Protein AF-A0A2A2KIP6-F1 (afdb_monomer_lite)

Structure (mmCIF, N/CA/C/O backbone):
data_AF-A0A2A2KIP6-F1
#
_entry.id   AF-A0A2A2KIP6-F1
#
loop_
_atom_site.group_PDB
_atom_site.id
_atom_site.type_symbol
_atom_site.label_atom_id
_atom_site.label_alt_id
_atom_site.label_comp_id
_atom_site.label_asym_id
_atom_site.label_entity_id
_atom_site.label_seq_id
_atom_site.pdbx_PDB_ins_code
_atom_site.Cartn_x
_atom_site.Cartn_y
_atom_site.Cartn_z
_atom_site.occupancy
_atom_site.B_iso_or_equiv
_atom_site.auth_seq_id
_atom_site.auth_comp_id
_atom_site.auth_asym_id
_atom_site.auth_atom_id
_atom_site.pdbx_PDB_model_num
ATOM 1 N N . MET A 1 1 ? -2.396 18.920 -6.946 1.00 77.12 1 MET A N 1
ATOM 2 C CA . MET A 1 1 ? -1.915 18.150 -8.116 1.00 77.12 1 MET A CA 1
ATOM 3 C C . MET A 1 1 ? -3.062 17.462 -8.829 1.00 77.12 1 MET A C 1
ATOM 5 O O . MET A 1 1 ? -3.143 17.618 -10.035 1.00 77.12 1 MET A O 1
ATOM 9 N N . GLU A 1 2 ? -3.975 16.787 -8.126 1.00 83.50 2 GLU A N 1
ATOM 10 C CA . GLU A 1 2 ? -5.060 16.031 -8.776 1.00 83.50 2 GLU A CA 1
ATOM 11 C C . GLU A 1 2 ? -5.966 16.871 -9.691 1.00 83.50 2 GLU A C 1
ATOM 13 O O . GLU A 1 2 ? -6.339 16.401 -10.758 1.00 83.50 2 GLU A O 1
ATOM 18 N N . THR A 1 3 ? -6.224 18.142 -9.362 1.00 87.62 3 THR A N 1
ATOM 19 C CA . THR A 1 3 ? -6.949 19.071 -10.251 1.00 87.62 3 THR A CA 1
ATOM 20 C C . THR A 1 3 ? -6.254 19.264 -11.601 1.00 87.62 3 THR A C 1
ATOM 22 O O . THR A 1 3 ? -6.912 19.291 -12.633 1.00 87.62 3 THR A O 1
ATOM 25 N N . ILE A 1 4 ? -4.922 19.328 -11.613 1.00 88.88 4 ILE A N 1
ATOM 26 C CA . ILE A 1 4 ? -4.117 19.430 -12.837 1.00 88.88 4 ILE A CA 1
ATOM 27 C C . ILE A 1 4 ? -4.058 18.067 -13.543 1.00 88.88 4 ILE A C 1
ATOM 29 O O . ILE A 1 4 ? -4.183 18.005 -14.761 1.00 88.88 4 ILE A O 1
ATOM 33 N N . CYS A 1 5 ? -3.924 16.968 -12.791 1.00 87.38 5 CYS A N 1
ATOM 34 C CA . CYS A 1 5 ? -3.920 15.610 -13.343 1.00 87.38 5 CYS A CA 1
ATOM 35 C C . CYS A 1 5 ? -5.266 15.212 -13.965 1.00 87.38 5 CYS A C 1
ATOM 37 O O . CYS A 1 5 ? -5.264 14.405 -14.883 1.00 87.38 5 CYS A O 1
ATOM 39 N N . SER A 1 6 ? -6.386 15.791 -13.518 1.00 90.62 6 SER A N 1
ATOM 40 C CA . SER A 1 6 ? -7.724 15.517 -14.065 1.00 90.62 6 SER A CA 1
ATOM 41 C C . SER A 1 6 ? -7.908 15.961 -15.521 1.00 90.62 6 SER A C 1
ATOM 43 O O . SER A 1 6 ? -8.804 15.472 -16.201 1.00 90.62 6 SER A O 1
ATOM 45 N N . LEU A 1 7 ? -7.037 16.850 -16.017 1.00 92.19 7 LEU A N 1
ATOM 46 C CA . LEU A 1 7 ? -6.983 17.233 -17.432 1.00 92.19 7 LEU A CA 1
ATOM 47 C C . LEU A 1 7 ? -6.370 16.134 -18.319 1.00 92.19 7 LEU A C 1
ATOM 49 O O . LEU A 1 7 ? -6.472 16.200 -19.541 1.00 92.19 7 LEU A O 1
ATOM 53 N N . PHE A 1 8 ? -5.733 15.133 -17.712 1.00 90.62 8 PHE A N 1
ATOM 54 C CA . PHE A 1 8 ? -5.110 13.993 -18.374 1.00 90.62 8 PHE A CA 1
ATOM 55 C C . PHE A 1 8 ? -5.863 12.702 -18.006 1.00 90.62 8 PHE A C 1
ATOM 57 O O . PHE A 1 8 ? -6.523 12.654 -16.967 1.00 90.62 8 PHE A O 1
ATOM 64 N N . PRO A 1 9 ? -5.771 11.627 -18.814 1.00 87.31 9 PRO A N 1
ATOM 65 C CA . PRO A 1 9 ? -6.363 10.326 -18.493 1.00 87.31 9 PRO A CA 1
ATOM 66 C C . PRO A 1 9 ? -5.568 9.625 -17.375 1.00 87.31 9 PRO A C 1
ATOM 68 O O . PRO A 1 9 ? -4.899 8.615 -17.588 1.00 87.31 9 PRO A O 1
ATOM 71 N N . CYS A 1 10 ? -5.595 10.197 -16.173 1.00 86.94 10 CYS A N 1
ATOM 72 C CA . CYS A 1 10 ? -4.885 9.718 -14.997 1.00 86.94 10 CYS A CA 1
ATOM 73 C C . CYS A 1 10 ? -5.873 9.259 -13.925 1.00 86.94 10 CYS A C 1
ATOM 75 O O . CYS A 1 10 ? -6.869 9.922 -13.644 1.00 86.94 10 CYS A O 1
ATOM 77 N N . TRP A 1 11 ? -5.556 8.136 -13.285 1.00 87.06 11 TRP A N 1
ATOM 78 C CA . TRP A 1 11 ? -6.285 7.674 -12.109 1.00 87.06 11 TRP A CA 1
ATOM 79 C C . TRP A 1 11 ? -5.889 8.499 -10.876 1.00 87.06 11 TRP A C 1
ATOM 81 O O . TRP A 1 11 ? -4.726 8.908 -10.774 1.00 87.06 11 TRP A O 1
ATOM 91 N N . PRO A 1 12 ? -6.821 8.737 -9.933 1.00 86.62 12 PRO A N 1
ATOM 92 C CA . PRO A 1 12 ? -6.495 9.393 -8.672 1.00 86.62 12 PRO A CA 1
ATOM 93 C C . PRO A 1 12 ? -5.445 8.568 -7.928 1.00 86.62 12 PRO A C 1
ATOM 95 O O . PRO A 1 12 ? -5.518 7.337 -7.874 1.00 86.62 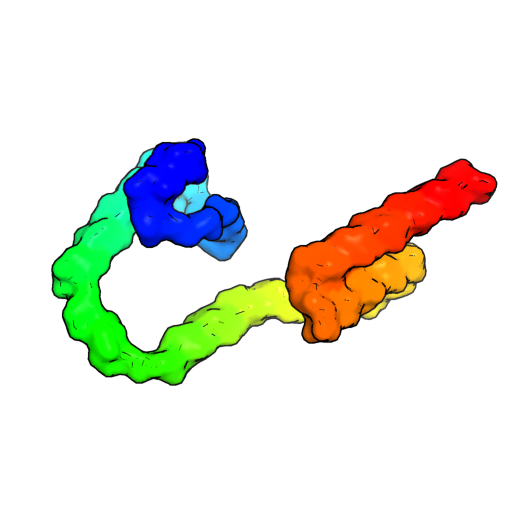12 PRO A O 1
ATOM 98 N N . SER A 1 13 ? -4.444 9.242 -7.371 1.00 84.50 13 SER A N 1
ATOM 99 C CA . SER A 1 13 ? -3.296 8.581 -6.755 1.00 84.50 13 SER A CA 1
ATOM 100 C C . SER A 1 13 ? -3.018 9.184 -5.394 1.00 84.50 13 SER A C 1
ATOM 102 O O . SER A 1 13 ? -2.861 10.391 -5.245 1.00 84.50 13 SER A O 1
ATOM 104 N N . SER A 1 14 ? -2.848 8.311 -4.405 1.00 86.56 14 SER A N 1
ATOM 105 C CA . SER A 1 14 ? -2.416 8.696 -3.064 1.00 86.56 14 SER A CA 1
ATOM 106 C C . SER A 1 14 ? -0.916 8.448 -2.858 1.00 86.56 14 SER A C 1
ATOM 108 O O . SER A 1 14 ? -0.191 8.007 -3.758 1.00 86.56 14 SER A O 1
ATOM 110 N N . THR A 1 15 ? -0.437 8.740 -1.653 1.00 82.88 15 THR A N 1
ATOM 111 C CA . THR A 1 15 ? 0.948 8.522 -1.234 1.00 82.88 15 THR A CA 1
ATOM 112 C C . THR A 1 15 ? 1.277 7.028 -1.217 1.00 82.88 15 THR A C 1
ATOM 114 O O . THR A 1 15 ? 0.645 6.236 -0.521 1.00 82.88 15 THR A O 1
ATOM 117 N N . ALA A 1 16 ? 2.315 6.631 -1.953 1.00 85.19 16 ALA A N 1
ATOM 118 C CA . ALA A 1 16 ? 2.772 5.246 -1.996 1.00 85.19 16 ALA A CA 1
ATOM 119 C C . ALA A 1 16 ? 3.730 4.938 -0.831 1.00 85.19 16 ALA A C 1
ATOM 121 O O . ALA A 1 16 ? 4.939 5.143 -0.955 1.00 85.19 16 ALA A O 1
ATOM 122 N N . LEU A 1 17 ? 3.195 4.390 0.267 1.00 84.12 17 LEU A N 1
ATOM 123 C CA . LEU A 1 17 ? 3.946 4.060 1.492 1.00 84.12 17 LEU A CA 1
ATOM 124 C C . LEU A 1 17 ? 5.196 3.199 1.244 1.00 84.12 17 LEU A C 1
ATOM 126 O O . LEU A 1 17 ? 6.247 3.425 1.839 1.00 84.12 17 LEU A O 1
ATOM 130 N N . ALA A 1 18 ? 5.104 2.221 0.341 1.00 83.44 18 ALA A N 1
ATOM 131 C CA . ALA A 1 18 ? 6.236 1.359 0.013 1.00 83.44 18 ALA A CA 1
ATOM 132 C C . ALA A 1 18 ? 7.410 2.149 -0.597 1.00 83.44 18 ALA A C 1
ATOM 134 O O . ALA A 1 18 ? 8.561 1.903 -0.252 1.00 83.44 18 ALA A O 1
ATOM 135 N N . ARG A 1 19 ? 7.130 3.135 -1.464 1.00 85.00 19 ARG A N 1
ATOM 136 C CA . ARG A 1 19 ? 8.171 3.969 -2.088 1.00 85.00 19 ARG A CA 1
ATOM 137 C C . ARG A 1 19 ? 8.781 4.946 -1.092 1.00 85.00 19 ARG A C 1
ATOM 139 O O . ARG A 1 19 ? 9.995 5.120 -1.089 1.00 85.00 19 ARG A O 1
ATOM 146 N N . THR A 1 20 ? 7.962 5.547 -0.229 1.00 87.75 20 THR A N 1
ATOM 147 C CA . THR A 1 20 ? 8.462 6.468 0.801 1.00 87.75 20 THR A CA 1
ATOM 148 C C . THR A 1 20 ? 9.368 5.755 1.797 1.00 87.75 20 THR A C 1
ATOM 150 O O . THR A 1 20 ? 10.410 6.299 2.138 1.00 87.75 20 THR A O 1
ATOM 153 N N . LEU A 1 21 ? 9.037 4.517 2.184 1.00 86.06 21 LEU A N 1
ATOM 154 C CA . LEU A 1 21 ? 9.887 3.711 3.062 1.00 86.06 21 LEU A CA 1
ATOM 155 C C . LEU A 1 21 ? 11.256 3.425 2.426 1.00 86.06 21 LEU A C 1
ATOM 157 O O . LEU A 1 21 ? 12.281 3.518 3.092 1.00 86.06 21 LEU A O 1
ATOM 161 N N . VAL A 1 22 ? 11.290 3.116 1.126 1.00 87.88 22 VAL A N 1
ATOM 162 C CA . VAL A 1 22 ? 12.553 2.907 0.400 1.00 87.88 22 VAL A CA 1
ATOM 163 C C . VAL A 1 22 ? 13.369 4.200 0.324 1.00 87.88 22 VAL A C 1
ATOM 165 O O . VAL A 1 22 ? 14.578 4.165 0.532 1.00 87.88 22 VAL A O 1
ATOM 168 N N . TYR A 1 23 ? 12.733 5.348 0.075 1.00 88.00 23 TYR A N 1
ATOM 169 C CA . TYR A 1 23 ? 13.424 6.643 0.080 1.00 88.00 23 TYR A CA 1
ATOM 170 C C . TYR A 1 23 ? 13.989 7.006 1.452 1.00 88.00 23 TYR A C 1
ATOM 172 O O . TYR A 1 23 ? 15.099 7.538 1.527 1.00 88.00 23 TYR A O 1
ATOM 180 N N . GLU A 1 24 ? 13.256 6.689 2.517 1.00 88.62 24 GLU A N 1
ATOM 181 C CA . GLU A 1 24 ? 13.702 6.868 3.896 1.00 88.62 24 GLU A CA 1
ATOM 182 C C . GLU A 1 24 ? 14.908 5.974 4.206 1.00 88.62 24 GLU A C 1
ATOM 184 O O . GLU A 1 24 ? 15.935 6.472 4.665 1.00 88.62 24 GLU A O 1
ATOM 189 N N . MET A 1 25 ? 14.844 4.681 3.863 1.00 88.69 25 MET A N 1
ATOM 190 C CA . MET A 1 25 ? 15.971 3.752 4.020 1.00 88.69 25 MET A CA 1
ATOM 191 C C . MET A 1 25 ? 17.196 4.161 3.189 1.00 88.69 25 MET A C 1
ATOM 193 O O . MET A 1 25 ? 18.326 3.948 3.617 1.00 88.69 25 MET A O 1
ATOM 197 N N . ALA A 1 26 ? 16.986 4.782 2.025 1.00 88.44 26 ALA A N 1
ATOM 198 C CA . ALA A 1 26 ? 18.050 5.330 1.185 1.00 88.44 26 ALA A CA 1
ATOM 199 C C . ALA A 1 26 ? 18.633 6.660 1.713 1.00 88.44 26 ALA A C 1
ATOM 201 O O . ALA A 1 26 ? 19.541 7.215 1.097 1.00 88.44 26 ALA A O 1
ATOM 202 N N . GLY A 1 27 ? 18.128 7.197 2.832 1.00 87.38 27 GLY A N 1
ATOM 203 C CA . GLY A 1 27 ? 18.624 8.436 3.438 1.00 87.38 27 GLY A CA 1
ATOM 204 C C . GLY A 1 27 ? 18.233 9.705 2.676 1.00 87.38 27 GLY A C 1
ATOM 205 O O . GLY A 1 27 ? 18.905 10.731 2.792 1.00 87.38 27 GLY A O 1
ATOM 206 N N . THR A 1 28 ? 17.160 9.652 1.884 1.00 86.69 28 THR A N 1
ATOM 207 C CA . THR A 1 28 ? 16.692 10.781 1.072 1.00 86.69 28 THR A CA 1
ATOM 208 C C . THR A 1 28 ? 16.143 11.895 1.963 1.00 86.69 28 THR A C 1
ATOM 210 O O . THR A 1 28 ? 15.222 11.671 2.743 1.00 86.69 28 THR A O 1
ATOM 213 N N . LYS A 1 29 ? 16.667 13.119 1.822 1.00 84.06 29 LYS A N 1
ATOM 214 C CA . LYS A 1 29 ? 16.250 14.284 2.634 1.00 84.06 29 LYS A CA 1
ATOM 215 C C . LYS A 1 29 ? 15.491 15.357 1.851 1.00 84.06 29 LYS A C 1
ATOM 217 O O . LYS A 1 29 ? 14.961 16.287 2.449 1.00 84.06 29 LYS A O 1
ATOM 222 N N . THR A 1 30 ? 15.455 15.261 0.522 1.00 89.25 30 THR A N 1
ATOM 223 C CA . THR A 1 30 ? 14.891 16.289 -0.364 1.00 89.25 30 THR A CA 1
ATOM 224 C C . THR A 1 30 ? 13.891 15.689 -1.353 1.00 89.25 30 THR A C 1
ATOM 226 O O . THR A 1 30 ? 14.021 14.543 -1.778 1.00 89.25 30 THR A O 1
ATOM 229 N N . GLN A 1 31 ? 12.899 16.482 -1.775 1.00 85.94 31 GLN A N 1
ATOM 230 C CA . GLN A 1 31 ? 11.897 16.057 -2.769 1.00 85.94 31 GLN A CA 1
ATOM 231 C C . GLN A 1 31 ? 12.459 15.929 -4.197 1.00 85.94 31 GLN A C 1
ATOM 233 O O . GLN A 1 31 ? 11.777 15.414 -5.084 1.00 85.94 31 GLN A O 1
ATOM 238 N N . LEU A 1 32 ? 13.712 16.343 -4.419 1.00 87.81 32 LEU A N 1
ATOM 239 C CA . LEU A 1 32 ? 14.420 16.180 -5.692 1.00 87.81 32 LEU A CA 1
ATOM 240 C C . LEU A 1 32 ? 14.469 14.712 -6.137 1.00 87.81 32 LEU A C 1
ATOM 242 O O . LEU A 1 32 ? 14.325 14.438 -7.325 1.00 87.81 32 LEU A O 1
ATOM 246 N N . ALA A 1 33 ? 14.581 13.764 -5.202 1.00 85.88 33 ALA A N 1
ATOM 247 C CA . ALA A 1 33 ? 14.570 12.335 -5.524 1.00 85.88 33 ALA A CA 1
ATOM 248 C C . ALA A 1 33 ? 13.284 11.894 -6.244 1.00 85.88 33 ALA A C 1
ATOM 250 O O . ALA A 1 33 ? 13.337 11.084 -7.169 1.00 85.88 33 ALA A O 1
ATOM 251 N N . THR A 1 34 ? 12.135 12.469 -5.879 1.00 88.44 34 THR A N 1
ATOM 252 C CA . THR A 1 34 ? 10.853 12.174 -6.530 1.00 88.44 34 THR A CA 1
ATOM 253 C C . THR A 1 34 ? 10.824 12.700 -7.964 1.00 88.44 34 THR A C 1
ATOM 255 O O . THR A 1 34 ? 10.295 12.027 -8.848 1.00 88.44 34 THR A O 1
ATOM 258 N N . ILE A 1 35 ? 11.430 13.866 -8.224 1.00 91.06 35 ILE A N 1
ATOM 259 C CA . ILE A 1 35 ? 11.559 14.430 -9.577 1.00 91.06 35 ILE A CA 1
ATOM 260 C C . ILE A 1 35 ? 12.415 13.505 -10.448 1.00 91.06 35 ILE A C 1
ATOM 262 O O . ILE A 1 35 ? 11.961 13.075 -11.508 1.00 91.06 35 ILE A O 1
ATOM 266 N N . PHE A 1 36 ? 13.603 13.119 -9.970 1.00 91.12 36 PHE A N 1
ATOM 267 C CA . PHE A 1 36 ? 14.476 12.176 -10.679 1.00 91.12 36 PHE A CA 1
ATOM 268 C C . PHE A 1 36 ? 13.782 10.838 -10.946 1.00 91.12 36 PHE A C 1
ATOM 270 O O . PHE A 1 36 ? 13.822 10.335 -12.067 1.00 91.12 36 PHE A O 1
ATOM 277 N N . SER A 1 37 ? 13.084 10.286 -9.951 1.00 90.75 37 SER A N 1
ATOM 278 C CA . SER A 1 37 ? 12.344 9.034 -10.113 1.00 90.75 37 SER A CA 1
ATOM 279 C C . SER A 1 37 ? 11.210 9.142 -11.133 1.00 90.75 37 SER A C 1
ATOM 281 O O . SER A 1 37 ? 10.923 8.160 -11.813 1.00 90.75 37 SER A O 1
ATOM 283 N N . SER A 1 38 ? 10.562 10.304 -11.240 1.00 91.38 38 SER A N 1
ATOM 284 C CA . SER A 1 38 ? 9.454 10.523 -12.178 1.00 91.38 38 SER A CA 1
ATOM 285 C C . SER A 1 38 ? 9.960 10.656 -13.615 1.00 91.38 38 SER A C 1
ATOM 287 O O . SER A 1 38 ? 9.381 10.067 -14.523 1.00 91.38 38 SER A O 1
ATOM 289 N N . ILE A 1 39 ? 11.082 11.358 -13.815 1.00 94.25 39 ILE A N 1
ATOM 290 C CA . ILE A 1 39 ? 11.761 11.460 -15.117 1.00 94.25 39 ILE A CA 1
ATOM 291 C C . ILE A 1 39 ? 12.271 10.086 -15.567 1.00 94.25 39 ILE A C 1
ATOM 293 O O . ILE A 1 39 ? 12.093 9.708 -16.724 1.00 94.25 39 ILE A O 1
ATOM 297 N N . LEU A 1 40 ? 12.863 9.314 -14.651 1.00 93.06 40 LEU A N 1
ATOM 298 C CA . LEU A 1 40 ? 13.324 7.957 -14.937 1.00 93.06 40 LEU A CA 1
ATOM 299 C C . LEU A 1 40 ? 12.151 7.064 -15.356 1.00 93.06 40 LEU A C 1
ATOM 301 O O . LEU A 1 40 ? 12.242 6.404 -16.386 1.00 93.06 40 LEU A O 1
ATOM 305 N N . LEU A 1 41 ? 11.039 7.082 -14.612 1.00 92.44 41 LEU A N 1
ATOM 306 C CA . LEU A 1 41 ? 9.833 6.328 -14.971 1.00 92.44 41 LEU A CA 1
ATOM 307 C C . LEU A 1 41 ? 9.299 6.716 -16.353 1.00 92.44 41 LEU A C 1
ATOM 309 O O . LEU A 1 41 ? 8.986 5.830 -17.142 1.00 92.44 41 LEU A O 1
ATOM 313 N N . LEU A 1 42 ? 9.241 8.013 -16.667 1.00 92.88 42 LEU A N 1
ATOM 314 C CA . LEU A 1 42 ? 8.813 8.489 -17.983 1.00 92.88 42 LEU A CA 1
ATOM 315 C C . LEU A 1 42 ? 9.718 7.950 -19.102 1.00 92.88 42 LEU A C 1
ATOM 317 O O . LEU A 1 42 ? 9.222 7.465 -20.116 1.00 92.88 42 LEU A O 1
ATOM 321 N N . SER A 1 43 ? 11.037 7.981 -18.892 1.00 93.38 43 SER A N 1
ATOM 322 C CA . SER A 1 43 ? 12.014 7.431 -19.837 1.00 93.38 43 SER A CA 1
ATOM 323 C C . SER A 1 43 ? 11.833 5.919 -20.023 1.00 93.38 43 SER A C 1
ATOM 325 O O . SER A 1 43 ? 11.750 5.432 -21.148 1.00 93.38 43 SER A O 1
ATOM 327 N N . VAL A 1 44 ? 11.674 5.165 -18.931 1.00 92.44 44 VAL A N 1
ATOM 328 C CA . VAL A 1 44 ? 11.441 3.712 -18.989 1.00 92.44 44 VAL A CA 1
ATOM 329 C C . VAL A 1 44 ? 10.158 3.386 -19.749 1.00 92.44 44 VAL A C 1
ATOM 331 O O . VAL A 1 44 ? 10.163 2.481 -20.574 1.00 92.44 44 VAL A O 1
ATOM 334 N N . ILE A 1 45 ? 9.073 4.130 -19.540 1.00 90.69 45 ILE A N 1
ATOM 335 C CA . ILE A 1 45 ? 7.820 3.892 -20.268 1.00 90.69 45 ILE A CA 1
ATOM 336 C C . ILE A 1 45 ? 8.002 4.141 -21.773 1.00 90.69 45 ILE A C 1
ATOM 338 O O . ILE A 1 45 ? 7.519 3.348 -22.574 1.00 90.69 45 ILE A O 1
ATOM 342 N N . PHE A 1 46 ? 8.728 5.192 -22.167 1.00 90.94 46 PHE A N 1
ATOM 343 C CA . PHE A 1 46 ? 8.926 5.527 -23.581 1.00 90.94 46 PHE A CA 1
ATOM 344 C C . PHE A 1 46 ? 9.829 4.526 -24.322 1.00 90.94 46 PHE A C 1
ATOM 346 O O . PHE A 1 46 ? 9.529 4.151 -25.451 1.00 90.94 46 PHE A O 1
ATOM 353 N N . TYR A 1 47 ? 10.918 4.070 -23.690 1.00 89.50 47 TYR A N 1
ATOM 354 C CA . TYR A 1 47 ? 11.893 3.169 -24.323 1.00 89.50 47 TYR A CA 1
ATOM 355 C C . TYR A 1 47 ? 11.597 1.677 -24.098 1.00 89.50 47 TYR A C 1
ATOM 357 O O . TYR A 1 47 ? 11.737 0.872 -25.015 1.00 89.50 47 TYR A O 1
ATOM 365 N N . ILE A 1 48 ? 11.210 1.294 -22.877 1.00 87.88 48 ILE A N 1
ATOM 366 C CA . ILE A 1 48 ? 10.970 -0.100 -22.462 1.00 87.88 48 ILE A CA 1
ATOM 367 C C . ILE A 1 48 ? 9.484 -0.491 -22.564 1.00 87.88 48 ILE A C 1
ATOM 369 O O . ILE A 1 48 ? 9.176 -1.680 -22.534 1.00 87.88 48 ILE A O 1
ATOM 373 N N . GLY A 1 49 ? 8.563 0.460 -22.758 1.00 84.50 49 GLY A N 1
ATOM 374 C CA . GLY A 1 49 ? 7.129 0.207 -22.962 1.00 84.50 49 GLY A CA 1
ATOM 375 C C . GLY A 1 49 ? 6.781 -1.011 -23.838 1.00 84.50 49 GLY A C 1
ATOM 376 O O . GLY A 1 49 ? 6.068 -1.888 -23.347 1.00 84.50 49 GLY A O 1
ATOM 377 N N . PRO A 1 50 ? 7.322 -1.153 -25.068 1.00 82.06 50 PRO A N 1
ATOM 378 C CA . PRO A 1 50 ? 7.002 -2.296 -25.935 1.00 82.06 50 PRO A CA 1
ATOM 379 C C . PRO A 1 50 ? 7.522 -3.643 -25.406 1.00 82.06 50 PRO A C 1
ATOM 381 O O . PRO A 1 50 ? 6.970 -4.692 -25.725 1.00 82.06 50 PRO A O 1
ATOM 384 N N . PHE A 1 51 ? 8.556 -3.645 -24.561 1.00 82.12 51 PHE A N 1
ATOM 385 C CA . PHE A 1 51 ? 9.046 -4.866 -23.914 1.00 82.12 51 PHE A CA 1
ATOM 386 C C . PHE A 1 51 ? 8.173 -5.292 -22.729 1.00 82.12 51 PHE A C 1
ATOM 388 O O . PHE A 1 51 ? 8.155 -6.470 -22.383 1.00 82.12 51 PHE A O 1
ATOM 395 N N . ILE A 1 52 ? 7.444 -4.364 -22.101 1.00 81.12 52 ILE A N 1
ATOM 396 C CA . ILE A 1 52 ? 6.511 -4.684 -21.011 1.00 81.12 52 ILE A CA 1
ATOM 397 C C . ILE A 1 52 ? 5.224 -5.313 -21.559 1.00 81.12 52 ILE A C 1
ATOM 399 O O . ILE A 1 52 ? 4.600 -6.110 -20.869 1.00 81.12 52 ILE A O 1
ATOM 403 N N . GLU A 1 53 ? 4.839 -5.024 -22.802 1.00 79.50 53 GLU A N 1
ATOM 404 C CA . GLU A 1 53 ? 3.625 -5.594 -23.401 1.00 79.50 53 GLU A CA 1
ATOM 405 C C . GLU A 1 53 ? 3.697 -7.123 -23.551 1.00 79.50 53 GLU A C 1
ATOM 407 O O . GLU A 1 53 ? 2.703 -7.820 -23.364 1.00 79.50 53 GLU A O 1
ATOM 412 N N . VAL A 1 54 ? 4.894 -7.664 -23.799 1.00 84.50 54 VAL A N 1
ATOM 413 C CA . VAL A 1 54 ? 5.118 -9.115 -23.892 1.00 84.50 54 VAL A CA 1
ATOM 414 C C . VAL A 1 54 ? 5.263 -9.801 -22.529 1.00 84.50 54 VAL A C 1
ATOM 416 O O . VAL A 1 54 ? 5.392 -11.027 -22.480 1.00 84.50 54 VAL A O 1
ATOM 419 N N . LEU A 1 55 ? 5.264 -9.057 -21.413 1.00 85.50 55 LEU A N 1
ATOM 420 C CA . LEU A 1 55 ? 5.403 -9.655 -20.086 1.00 85.50 55 LEU A CA 1
ATOM 421 C C . LEU A 1 55 ? 4.127 -10.422 -19.697 1.00 85.50 55 LEU A C 1
ATOM 423 O O . LEU A 1 55 ? 3.041 -9.841 -19.650 1.00 85.50 55 LEU A O 1
ATOM 427 N N . PRO A 1 56 ? 4.243 -11.708 -19.315 1.00 88.56 56 PRO A N 1
ATOM 428 C CA . PRO A 1 56 ? 3.107 -12.469 -18.818 1.00 88.56 56 PRO A CA 1
ATOM 429 C C . PRO A 1 56 ? 2.480 -11.823 -17.581 1.00 88.56 56 PRO A C 1
ATOM 431 O O . PRO A 1 56 ? 3.179 -11.449 -16.632 1.00 88.56 56 PRO A O 1
ATOM 434 N N . THR A 1 57 ? 1.147 -11.802 -17.537 1.00 89.12 57 THR A N 1
ATOM 435 C CA . THR A 1 57 ? 0.357 -11.302 -16.397 1.00 89.12 57 THR A CA 1
ATOM 436 C C . THR A 1 57 ? 0.735 -11.972 -15.073 1.00 89.12 57 THR A C 1
ATOM 438 O O . THR A 1 57 ? 0.656 -11.339 -14.021 1.00 89.12 57 THR A O 1
ATOM 441 N N . CYS A 1 58 ? 1.248 -13.206 -15.119 1.00 90.50 58 CYS A N 1
ATOM 442 C CA . CYS A 1 58 ? 1.781 -13.934 -13.969 1.00 90.50 58 CYS A CA 1
ATOM 443 C C . CYS A 1 58 ? 2.839 -13.137 -13.188 1.00 90.50 58 CYS A C 1
ATOM 445 O O . CYS A 1 58 ? 2.811 -13.125 -11.958 1.00 90.50 58 CYS A O 1
ATOM 447 N N . PHE A 1 59 ? 3.757 -12.441 -13.871 1.00 90.69 59 PHE A N 1
ATOM 448 C CA . PHE A 1 59 ? 4.790 -11.654 -13.192 1.00 90.69 59 PHE A CA 1
ATOM 449 C C . PHE A 1 59 ? 4.189 -10.450 -12.463 1.00 90.69 59 PHE A C 1
ATOM 451 O O . PHE A 1 59 ? 4.568 -10.176 -11.323 1.00 90.69 59 PHE A O 1
ATOM 458 N N . LEU A 1 60 ? 3.206 -9.778 -13.071 1.00 89.44 60 LEU A N 1
ATOM 459 C CA . LEU A 1 60 ? 2.506 -8.657 -12.444 1.00 89.44 60 LEU A CA 1
ATOM 460 C C . LEU A 1 60 ? 1.748 -9.116 -11.192 1.00 89.44 60 LEU A C 1
ATOM 462 O O . LEU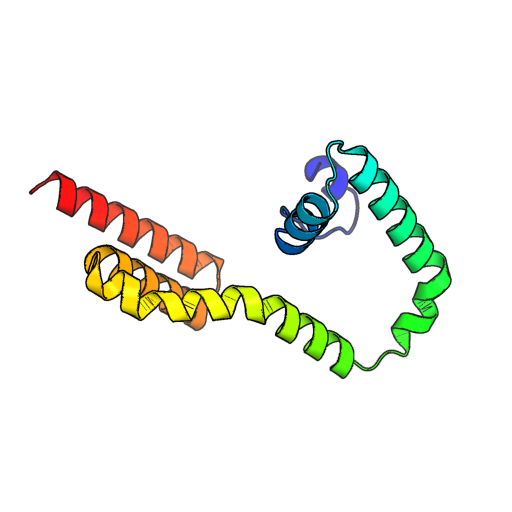 A 1 60 ? 1.848 -8.474 -10.146 1.00 89.44 60 LEU A O 1
ATOM 466 N N . SER A 1 61 ? 1.062 -10.261 -11.255 1.00 90.25 61 SER A N 1
ATOM 467 C CA . SER A 1 61 ? 0.381 -10.845 -10.094 1.00 90.25 61 SER A CA 1
ATOM 468 C C . SER A 1 61 ? 1.356 -11.173 -8.959 1.00 90.25 61 SER A C 1
ATOM 470 O O . SER A 1 61 ? 1.086 -10.837 -7.806 1.00 90.25 61 SER A O 1
ATOM 472 N N . CYS A 1 62 ? 2.516 -11.761 -9.268 1.00 92.69 62 CYS A N 1
ATOM 473 C CA . CYS A 1 62 ? 3.555 -12.038 -8.275 1.00 92.69 62 CYS A CA 1
ATOM 474 C C . CYS A 1 62 ? 4.043 -10.759 -7.578 1.00 92.69 62 CYS A C 1
ATOM 476 O O . CYS A 1 62 ? 4.159 -10.737 -6.352 1.00 92.69 62 CYS A O 1
ATOM 478 N N . ILE A 1 63 ? 4.278 -9.678 -8.332 1.00 91.00 63 ILE A N 1
ATOM 479 C CA . ILE A 1 63 ? 4.701 -8.384 -7.773 1.00 91.00 63 ILE A CA 1
ATOM 480 C C . ILE A 1 63 ? 3.628 -7.821 -6.827 1.00 91.00 63 ILE A C 1
ATOM 482 O O . ILE A 1 63 ? 3.961 -7.369 -5.730 1.00 91.00 63 ILE A O 1
ATOM 486 N N . ILE A 1 64 ? 2.343 -7.905 -7.196 1.00 90.44 64 ILE A N 1
ATOM 487 C CA . ILE A 1 64 ? 1.227 -7.464 -6.342 1.00 90.44 64 ILE A CA 1
ATOM 488 C C . ILE A 1 64 ? 1.171 -8.287 -5.046 1.00 90.44 64 ILE A C 1
ATOM 490 O O . ILE A 1 64 ? 1.065 -7.713 -3.963 1.00 90.44 64 ILE A O 1
ATOM 494 N N . ILE A 1 65 ? 1.304 -9.616 -5.114 1.00 91.00 65 ILE A N 1
ATOM 495 C CA . ILE A 1 65 ? 1.297 -10.486 -3.923 1.00 91.00 65 ILE A CA 1
ATOM 496 C C . ILE A 1 65 ? 2.449 -10.127 -2.974 1.00 91.00 65 ILE A C 1
ATOM 498 O O . ILE A 1 65 ? 2.255 -10.027 -1.759 1.00 91.00 65 ILE A O 1
ATOM 502 N N . VAL A 1 66 ? 3.648 -9.889 -3.514 1.00 88.69 66 VAL A N 1
ATOM 503 C CA . VAL A 1 66 ? 4.809 -9.465 -2.718 1.00 88.69 66 VAL A CA 1
ATOM 504 C C . VAL A 1 66 ? 4.570 -8.091 -2.085 1.00 88.69 66 VAL A C 1
ATOM 506 O O . VAL A 1 66 ? 4.894 -7.912 -0.911 1.00 88.69 66 VAL A O 1
ATOM 509 N N . ALA A 1 67 ? 3.949 -7.150 -2.802 1.00 86.81 67 ALA A N 1
ATOM 510 C CA . ALA A 1 67 ? 3.585 -5.841 -2.258 1.00 86.81 67 ALA A CA 1
ATOM 511 C C . ALA A 1 67 ? 2.562 -5.952 -1.110 1.00 86.81 67 ALA A C 1
ATOM 513 O O . ALA A 1 67 ? 2.700 -5.285 -0.082 1.00 86.81 67 ALA A O 1
ATOM 514 N N . LEU A 1 68 ? 1.578 -6.849 -1.233 1.00 86.69 68 LEU A N 1
ATOM 515 C CA . LEU A 1 68 ? 0.560 -7.082 -0.205 1.00 86.69 68 LEU A CA 1
ATOM 516 C C . LEU A 1 68 ? 1.101 -7.800 1.038 1.00 86.69 68 LEU A C 1
ATOM 518 O O . LEU A 1 68 ? 0.521 -7.677 2.118 1.00 86.69 68 LEU A O 1
ATOM 522 N N . LYS A 1 69 ? 2.231 -8.513 0.937 1.00 85.50 69 LYS A N 1
ATOM 523 C CA . LYS A 1 69 ? 2.857 -9.221 2.069 1.00 85.50 69 LYS A CA 1
ATOM 524 C C . LYS A 1 69 ? 3.070 -8.310 3.284 1.00 85.50 69 LYS A C 1
ATOM 526 O O . LYS A 1 69 ? 2.864 -8.750 4.416 1.00 85.50 69 LYS A O 1
ATOM 531 N N . GLY A 1 70 ? 3.442 -7.047 3.058 1.00 80.12 70 GLY A N 1
ATOM 532 C CA . GLY A 1 70 ? 3.620 -6.053 4.121 1.00 80.12 70 GLY A CA 1
ATOM 533 C C . GLY A 1 70 ? 2.323 -5.740 4.876 1.00 80.12 70 GLY A C 1
ATOM 534 O O . GLY A 1 70 ? 2.327 -5.697 6.107 1.00 80.12 70 GLY A O 1
ATOM 535 N N . MET A 1 71 ? 1.201 -5.608 4.160 1.00 81.62 71 MET A N 1
ATOM 536 C CA . MET A 1 71 ? -0.124 -5.431 4.769 1.00 81.62 71 MET A CA 1
ATOM 537 C C . MET A 1 71 ? -0.570 -6.686 5.520 1.00 81.62 71 MET A C 1
ATOM 539 O O . MET A 1 71 ? -0.971 -6.598 6.677 1.00 81.62 71 MET A O 1
ATOM 543 N N . PHE A 1 72 ? -0.431 -7.874 4.923 1.00 81.62 72 PHE A N 1
ATOM 544 C CA . PHE A 1 72 ? -0.809 -9.128 5.587 1.00 81.62 72 PHE A CA 1
ATOM 545 C C . PHE A 1 72 ? -0.012 -9.385 6.872 1.00 81.62 72 PHE A C 1
ATOM 547 O O . PHE A 1 72 ? -0.529 -9.973 7.822 1.00 81.62 72 PHE A O 1
ATOM 554 N N . MET A 1 73 ? 1.230 -8.902 6.959 1.00 80.81 73 MET A N 1
ATOM 555 C CA . MET A 1 73 ? 2.027 -9.004 8.181 1.00 80.81 73 MET A CA 1
ATOM 556 C C . MET A 1 73 ? 1.408 -8.228 9.357 1.00 80.81 73 MET A C 1
ATOM 558 O O . MET A 1 73 ? 1.609 -8.619 10.508 1.00 80.81 73 MET A O 1
ATOM 562 N N . GLN A 1 74 ? 0.604 -7.188 9.102 1.00 77.69 74 GLN A N 1
ATOM 563 C CA . GLN A 1 74 ? -0.132 -6.473 10.151 1.00 77.69 74 GLN A CA 1
ATOM 564 C C . GLN A 1 74 ? -1.214 -7.346 10.804 1.00 77.69 74 GLN A C 1
ATOM 566 O O . GLN A 1 74 ? -1.438 -7.209 12.006 1.00 77.69 74 GLN A O 1
ATOM 571 N N . LEU A 1 75 ? -1.803 -8.316 10.088 1.00 76.06 75 LEU A N 1
ATOM 572 C CA . LEU A 1 75 ? -2.778 -9.258 10.664 1.00 76.06 75 LEU A CA 1
ATOM 573 C C . LEU A 1 75 ? -2.164 -10.121 11.778 1.00 76.06 75 LEU A C 1
ATOM 575 O O . LEU A 1 75 ? -2.849 -10.500 12.724 1.00 76.06 75 LEU A O 1
ATOM 579 N N . ARG A 1 76 ? -0.848 -10.377 11.746 1.00 75.00 76 ARG A N 1
ATOM 580 C CA . ARG A 1 76 ? -0.160 -11.092 12.839 1.00 75.00 76 ARG A CA 1
ATOM 581 C C . ARG A 1 76 ? -0.166 -10.321 14.163 1.00 75.00 76 ARG A C 1
ATOM 583 O O . ARG A 1 76 ? 0.104 -10.917 15.201 1.00 75.00 76 ARG A O 1
ATOM 590 N N . LYS A 1 77 ? -0.482 -9.021 14.151 1.00 73.50 77 LYS A N 1
ATOM 591 C CA . LYS A 1 77 ? -0.604 -8.191 15.360 1.00 73.50 77 LYS A CA 1
ATOM 592 C C . LYS A 1 77 ? -1.989 -8.275 16.016 1.00 73.50 77 LYS A C 1
ATOM 594 O O . LYS A 1 77 ? -2.121 -7.853 17.160 1.00 73.50 77 LYS A O 1
ATOM 599 N N . ILE A 1 78 ? -2.992 -8.872 15.362 1.00 76.69 78 ILE A N 1
ATOM 600 C CA . ILE A 1 78 ? -4.345 -9.091 15.916 1.00 76.69 78 ILE A CA 1
ATOM 601 C C . ILE A 1 78 ? -4.338 -9.802 17.285 1.00 76.69 78 ILE A C 1
ATOM 603 O O . ILE A 1 78 ? -4.968 -9.283 18.206 1.00 76.69 78 ILE A O 1
ATOM 607 N N . PRO A 1 79 ? -3.625 -10.932 17.496 1.00 73.50 79 PRO A N 1
ATOM 608 C CA . PRO A 1 79 ? -3.623 -11.609 18.799 1.00 73.50 79 PRO A CA 1
ATOM 609 C C . PRO A 1 79 ? -2.997 -10.766 19.918 1.00 73.50 79 PRO A C 1
ATOM 611 O O . PRO A 1 79 ? -3.361 -10.909 21.084 1.00 73.50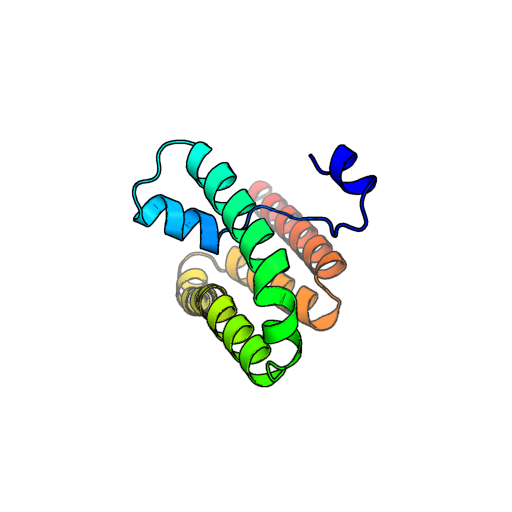 79 PRO A O 1
ATOM 614 N N . ILE A 1 80 ? -2.068 -9.871 19.573 1.00 73.44 80 ILE A N 1
ATOM 615 C CA . ILE A 1 80 ? -1.459 -8.927 20.5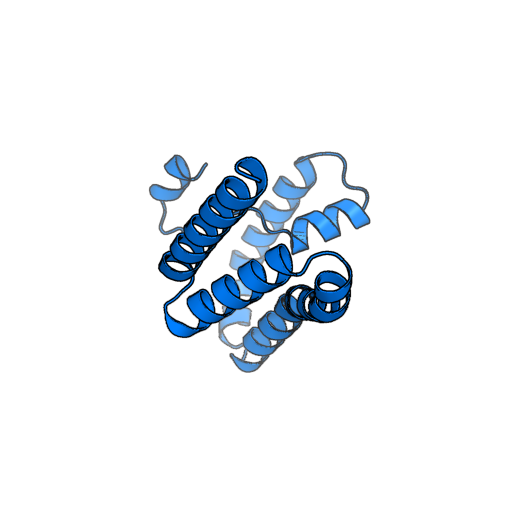17 1.00 73.44 80 ILE A CA 1
ATOM 616 C C . ILE A 1 80 ? -2.467 -7.823 20.853 1.00 73.44 80 ILE A C 1
ATOM 618 O O . ILE A 1 80 ? -2.658 -7.498 22.023 1.00 73.44 80 ILE A O 1
ATOM 622 N N . LEU A 1 81 ? -3.171 -7.305 19.842 1.00 74.25 81 LEU A N 1
ATOM 623 C CA . LEU A 1 81 ? -4.200 -6.282 20.013 1.00 74.25 81 LEU A CA 1
ATOM 624 C C . LEU A 1 81 ? -5.354 -6.776 20.896 1.00 74.25 81 LEU A C 1
ATOM 626 O O . LEU A 1 81 ? -5.804 -6.046 21.773 1.00 74.25 81 LEU A O 1
ATOM 630 N N . TRP A 1 82 ? -5.758 -8.041 20.742 1.00 75.06 82 TRP A N 1
ATOM 631 C CA . TRP A 1 82 ? -6.779 -8.673 21.583 1.00 75.06 82 TRP A CA 1
ATOM 632 C C . TRP A 1 82 ? -6.394 -8.706 23.071 1.00 75.06 82 TRP A C 1
ATOM 634 O O . TRP A 1 82 ? -7.255 -8.555 23.939 1.00 75.06 82 TRP A O 1
ATOM 644 N N . LYS A 1 83 ? -5.103 -8.892 23.384 1.00 72.75 83 LYS A N 1
ATOM 645 C CA . LYS A 1 83 ? -4.603 -8.886 24.769 1.00 72.75 83 LYS A CA 1
ATOM 646 C C . LYS A 1 83 ? -4.552 -7.483 25.380 1.00 72.75 83 LYS A C 1
ATOM 648 O O . LYS A 1 83 ? -4.739 -7.370 26.587 1.00 72.75 83 LYS A O 1
ATOM 653 N N . CYS A 1 84 ? -4.323 -6.440 24.580 1.00 76.19 84 CYS A N 1
ATOM 654 C CA . CYS A 1 84 ? -4.301 -5.052 25.056 1.00 76.19 84 CYS A CA 1
ATOM 655 C C . CYS A 1 84 ? -5.706 -4.447 25.177 1.00 76.19 84 CYS A C 1
ATOM 657 O O . CYS A 1 84 ? -6.082 -3.991 26.253 1.00 76.19 84 CYS A O 1
ATOM 659 N N . SER A 1 85 ? -6.483 -4.464 24.090 1.00 76.50 85 SER A N 1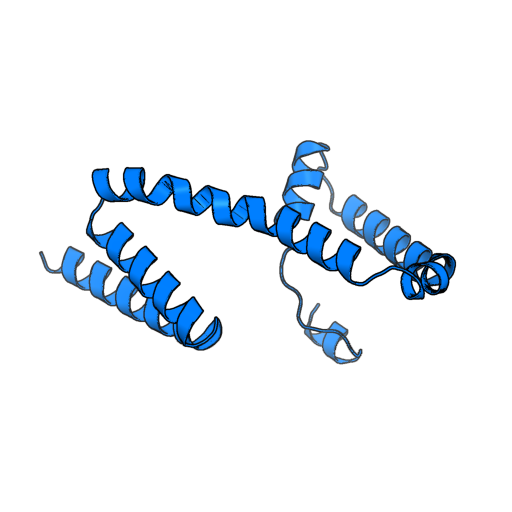
ATOM 660 C CA . SER A 1 85 ? -7.780 -3.791 24.012 1.00 76.50 85 SER A CA 1
ATOM 661 C C . SER A 1 85 ? -8.767 -4.585 23.158 1.00 76.50 85 SER A C 1
ATOM 663 O O . SER A 1 85 ? -8.725 -4.574 21.928 1.00 76.50 85 SER A O 1
ATOM 665 N N . LYS A 1 86 ? -9.729 -5.229 23.826 1.00 80.62 86 LYS A N 1
ATOM 666 C CA . LYS A 1 86 ? -10.870 -5.897 23.180 1.00 80.62 86 LYS A CA 1
ATOM 667 C C . LYS A 1 86 ? -11.685 -4.986 22.236 1.00 80.62 86 LYS A C 1
ATOM 669 O O . LYS A 1 86 ? -11.985 -5.457 21.141 1.00 80.62 86 LYS A O 1
ATOM 674 N N . PRO A 1 87 ? -12.036 -3.724 22.584 1.00 82.31 87 PRO A N 1
ATOM 675 C CA . PRO A 1 87 ? -12.863 -2.892 21.701 1.00 82.31 87 PRO A CA 1
ATOM 676 C C . PRO A 1 87 ? -12.165 -2.548 20.377 1.00 82.31 87 PRO A C 1
ATOM 678 O O . PRO A 1 87 ? -12.773 -2.680 19.318 1.00 82.31 87 PRO A O 1
ATOM 681 N N . ASP A 1 88 ? -10.876 -2.204 20.412 1.00 84.19 88 ASP A N 1
ATOM 682 C CA . ASP A 1 88 ? -10.090 -1.897 19.209 1.00 84.19 88 ASP A CA 1
ATOM 683 C C . ASP A 1 88 ? -9.970 -3.104 18.267 1.00 84.19 88 ASP A C 1
ATOM 685 O O . ASP A 1 88 ? -10.029 -2.969 17.044 1.00 84.19 88 ASP A O 1
ATOM 689 N N . CYS A 1 89 ? -9.861 -4.312 18.828 1.00 85.69 89 CYS A N 1
ATOM 690 C CA . CYS A 1 89 ? -9.814 -5.533 18.033 1.00 85.69 89 CYS A CA 1
ATOM 691 C C . CYS A 1 89 ? -11.150 -5.829 17.331 1.00 85.69 89 CYS A C 1
ATOM 693 O O . CYS A 1 89 ? -11.154 -6.238 16.169 1.00 85.69 89 CYS A O 1
ATOM 695 N N . VAL A 1 90 ? -12.282 -5.567 17.995 1.00 85.81 90 VAL A N 1
ATOM 696 C CA . VAL A 1 90 ? -13.615 -5.713 17.388 1.00 85.81 90 VAL A CA 1
ATOM 697 C C . VAL A 1 90 ? -13.792 -4.734 16.228 1.00 85.81 90 VAL A C 1
ATOM 699 O O . VAL A 1 90 ? -14.205 -5.163 15.153 1.00 85.81 90 VAL A O 1
ATOM 702 N N . ILE A 1 91 ? -13.416 -3.459 16.395 1.00 89.06 91 ILE A N 1
ATOM 703 C CA . ILE A 1 91 ? -13.478 -2.463 15.308 1.00 89.06 91 ILE A CA 1
ATOM 704 C C . ILE A 1 91 ? -12.662 -2.940 14.103 1.00 89.06 91 ILE A C 1
ATOM 706 O O . ILE A 1 91 ? -13.144 -2.892 12.970 1.00 89.06 91 ILE A O 1
ATOM 710 N N . PHE A 1 92 ? -11.445 -3.439 14.340 1.00 88.38 92 PHE A N 1
ATOM 711 C CA . PHE A 1 92 ? -10.574 -3.940 13.281 1.00 88.38 92 PHE A CA 1
ATOM 712 C C . PHE A 1 92 ? -11.215 -5.099 12.506 1.00 88.38 92 PHE A C 1
ATOM 714 O O . PHE A 1 92 ? -11.271 -5.058 11.278 1.00 88.38 92 PHE A O 1
ATOM 721 N N . ILE A 1 93 ? -11.726 -6.114 13.210 1.00 89.38 93 ILE A N 1
ATOM 722 C CA . ILE A 1 93 ? -12.337 -7.295 12.583 1.00 89.38 93 ILE A CA 1
ATOM 723 C C . ILE A 1 93 ? -13.594 -6.904 11.807 1.00 89.38 93 ILE A C 1
ATOM 725 O O . ILE A 1 93 ? -13.750 -7.328 10.665 1.00 89.38 93 ILE A O 1
ATOM 729 N N . VAL A 1 94 ? -14.465 -6.078 12.393 1.00 91.19 94 VAL A N 1
ATOM 730 C CA . VAL A 1 94 ? -15.704 -5.628 11.742 1.00 91.19 94 VAL A CA 1
ATOM 731 C C . VAL A 1 94 ? -15.393 -4.828 10.481 1.00 91.19 94 VAL A C 1
ATOM 733 O O . VAL A 1 94 ? -15.972 -5.102 9.434 1.00 91.19 94 VAL A O 1
ATOM 736 N N . THR A 1 95 ? -14.441 -3.894 10.550 1.00 91.56 95 THR A N 1
ATOM 737 C CA . THR A 1 95 ? -14.035 -3.087 9.389 1.00 91.56 95 THR A CA 1
ATOM 738 C C . THR A 1 95 ? -13.428 -3.964 8.298 1.00 91.56 95 THR A C 1
ATOM 740 O O . THR A 1 95 ? -13.807 -3.846 7.137 1.00 91.56 95 THR A O 1
ATOM 743 N N . PHE A 1 96 ? -12.536 -4.889 8.664 1.00 90.44 96 PHE A N 1
ATOM 744 C CA . PHE A 1 96 ? -11.907 -5.810 7.720 1.00 90.44 96 PHE A CA 1
ATOM 745 C C . PHE A 1 96 ? -12.944 -6.690 7.012 1.00 90.44 96 PHE A C 1
ATOM 747 O O . PHE A 1 96 ? -12.955 -6.779 5.784 1.00 90.44 96 PHE A O 1
ATOM 754 N N . LEU A 1 97 ? -13.861 -7.293 7.772 1.00 92.50 97 LEU A N 1
ATOM 755 C CA . LEU A 1 97 ? -14.903 -8.150 7.213 1.00 92.50 97 LEU A CA 1
ATOM 756 C C . LEU A 1 97 ? -15.855 -7.351 6.312 1.00 92.50 97 LEU A C 1
ATOM 758 O O . LEU A 1 97 ? -16.185 -7.803 5.219 1.00 92.50 97 LEU A O 1
ATOM 762 N N . ALA A 1 98 ? -16.227 -6.137 6.727 1.00 93.69 98 ALA A N 1
ATOM 763 C CA . ALA A 1 98 ? -17.054 -5.243 5.927 1.00 93.69 98 ALA A CA 1
ATOM 764 C C . ALA A 1 98 ? -16.375 -4.872 4.599 1.00 93.69 98 ALA A C 1
ATOM 766 O O . ALA A 1 98 ? -17.017 -4.949 3.557 1.00 93.69 98 ALA A O 1
ATOM 767 N N . THR A 1 99 ? -15.076 -4.543 4.607 1.00 94.06 99 THR A N 1
ATOM 768 C CA . THR A 1 99 ? -14.336 -4.225 3.372 1.00 94.06 99 THR A CA 1
ATOM 769 C C . THR A 1 99 ? -14.203 -5.412 2.421 1.00 94.06 99 THR A C 1
ATOM 771 O O . THR A 1 99 ? -14.247 -5.218 1.211 1.00 94.06 99 THR A O 1
ATOM 774 N N . VAL A 1 100 ? -14.060 -6.634 2.948 1.00 93.00 100 VAL A N 1
ATOM 775 C CA . VAL A 1 100 ? -13.918 -7.852 2.131 1.00 93.00 100 VAL A CA 1
ATOM 776 C C . VAL A 1 100 ? -15.246 -8.253 1.485 1.00 93.00 100 VAL A C 1
ATOM 778 O O . VAL A 1 100 ? -15.242 -8.763 0.370 1.00 93.00 100 VAL A O 1
ATOM 781 N N . ILE A 1 101 ? -16.372 -8.031 2.171 1.00 94.81 101 ILE A N 1
ATOM 782 C CA . ILE A 1 101 ? -17.702 -8.420 1.683 1.00 94.81 101 ILE A CA 1
ATOM 783 C C . ILE A 1 101 ? -18.309 -7.356 0.755 1.00 94.81 101 ILE A C 1
ATOM 785 O O . ILE A 1 101 ? -18.938 -7.719 -0.234 1.00 94.81 101 ILE A O 1
ATOM 789 N N . PHE A 1 102 ? -18.155 -6.064 1.074 1.00 92.56 102 PHE A N 1
ATOM 790 C CA . PHE A 1 102 ? -18.908 -4.983 0.419 1.00 92.56 102 PHE A CA 1
ATOM 791 C C . PHE A 1 102 ? -18.112 -4.064 -0.510 1.00 92.56 102 PHE A C 1
ATOM 793 O O . PHE A 1 102 ? -18.770 -3.307 -1.208 1.00 92.56 102 PHE A O 1
ATOM 800 N N . ASP A 1 103 ? -16.774 -4.098 -0.503 1.00 92.25 103 ASP A N 1
ATOM 801 C CA . ASP A 1 103 ? -15.820 -3.099 -1.038 1.00 92.25 103 ASP A CA 1
ATOM 802 C C . ASP A 1 103 ? -15.249 -2.099 -0.020 1.00 92.25 103 ASP A C 1
ATOM 804 O O . ASP A 1 103 ? -15.757 -1.871 1.082 1.00 92.25 103 ASP A O 1
ATOM 808 N N . VAL A 1 104 ? -14.140 -1.473 -0.427 1.00 90.44 104 VAL A N 1
ATOM 809 C CA . VAL A 1 104 ? -13.340 -0.538 0.376 1.00 90.44 104 VAL A CA 1
ATOM 810 C C . VAL A 1 104 ? -14.147 0.681 0.826 1.00 90.44 104 VAL A C 1
ATOM 812 O O . VAL A 1 104 ? -14.069 1.061 1.992 1.00 90.44 104 VAL A O 1
ATOM 815 N N . VAL A 1 105 ? -14.930 1.295 -0.067 1.00 93.12 105 VAL A N 1
ATOM 816 C CA . VAL A 1 105 ? -15.693 2.521 0.236 1.00 93.12 105 VAL A CA 1
ATOM 817 C C . VAL A 1 105 ? -16.771 2.276 1.306 1.00 93.12 105 VAL A C 1
ATOM 819 O O . VAL A 1 105 ? -16.720 2.934 2.351 1.00 93.12 105 VAL A O 1
ATOM 822 N N . PRO A 1 106 ? -17.718 1.331 1.124 1.00 92.44 106 PRO A N 1
ATOM 823 C CA . PRO A 1 106 ? -18.715 1.047 2.154 1.00 92.44 106 PRO A CA 1
ATOM 824 C C . PRO A 1 106 ? -18.084 0.449 3.417 1.00 92.44 106 PRO A C 1
ATOM 826 O O . PRO A 1 106 ? -18.454 0.849 4.522 1.00 92.44 106 PRO A O 1
ATOM 829 N N . GLY A 1 107 ? -17.084 -0.430 3.296 1.00 92.31 107 GLY A N 1
ATOM 830 C CA . GLY A 1 107 ? -16.406 -1.012 4.455 1.00 92.31 107 GLY A CA 1
ATOM 831 C C . GLY A 1 107 ? -15.704 0.027 5.336 1.00 92.31 107 GLY A C 1
ATOM 832 O O . GLY A 1 107 ? -15.816 -0.033 6.561 1.00 92.31 107 GLY A O 1
ATOM 833 N N . LEU A 1 108 ? -15.060 1.033 4.732 1.00 93.56 108 LEU A N 1
ATOM 834 C CA . LEU A 1 108 ? -14.473 2.158 5.462 1.00 93.56 108 LEU A CA 1
ATOM 835 C C . LEU A 1 108 ? -15.544 2.968 6.204 1.00 93.56 108 LEU A C 1
ATOM 837 O O . LEU A 1 108 ? -15.350 3.303 7.371 1.00 93.56 108 LEU A O 1
ATOM 841 N N . SER A 1 109 ? -16.681 3.253 5.560 1.00 93.62 109 SER A N 1
ATOM 842 C CA . SER A 1 109 ? -17.772 4.009 6.191 1.00 93.62 109 SER A CA 1
ATOM 843 C C . SER A 1 109 ? -18.323 3.309 7.442 1.00 93.62 109 SER A C 1
ATOM 845 O O . SER A 1 109 ? -18.494 3.944 8.485 1.00 93.62 109 SER A O 1
ATOM 847 N N . ILE A 1 110 ? -18.503 1.984 7.373 1.00 93.81 110 ILE A N 1
ATOM 848 C CA . ILE A 1 110 ? -18.946 1.152 8.499 1.00 93.81 110 ILE A CA 1
ATOM 849 C C . ILE A 1 110 ? -17.886 1.157 9.604 1.00 93.81 110 ILE A C 1
ATOM 851 O O . ILE A 1 110 ? -18.217 1.343 10.775 1.00 93.81 110 ILE A O 1
ATOM 855 N N . GLY A 1 111 ? -16.609 1.006 9.245 1.00 92.56 111 GLY A N 1
ATOM 856 C CA . GLY A 1 111 ? -15.508 1.034 10.207 1.00 92.56 111 GLY A CA 1
ATOM 857 C C . GLY A 1 111 ? -15.421 2.345 10.986 1.00 92.56 111 GLY A C 1
ATOM 858 O O . GLY A 1 111 ? -15.287 2.331 12.210 1.00 92.56 111 GLY A O 1
ATOM 859 N N . VAL A 1 112 ? -15.573 3.482 10.298 1.00 94.06 112 VAL A N 1
ATOM 860 C CA . VAL A 1 112 ? -15.615 4.810 10.930 1.00 94.06 112 VAL A CA 1
ATOM 861 C C . VAL A 1 112 ? -16.817 4.931 11.867 1.00 94.06 112 VAL A C 1
ATOM 863 O O . VAL A 1 112 ? -16.648 5.368 13.005 1.00 94.06 112 VAL A O 1
ATOM 866 N N . ALA A 1 113 ? -18.008 4.501 11.441 1.00 94.00 113 ALA A N 1
ATOM 867 C CA . ALA A 1 113 ? -19.207 4.545 12.278 1.00 94.00 113 ALA A CA 1
ATOM 868 C C . ALA A 1 113 ? -19.036 3.733 13.576 1.00 94.00 113 ALA A C 1
ATOM 870 O O . ALA A 1 113 ? -19.297 4.239 14.669 1.00 94.00 113 ALA A O 1
ATOM 871 N N . VAL A 1 114 ? -18.529 2.500 13.478 1.00 92.06 114 VAL A N 1
ATOM 872 C CA . VAL A 1 114 ? -18.280 1.630 14.641 1.00 92.06 114 VAL A CA 1
ATOM 873 C C . VAL A 1 114 ? -17.178 2.202 15.540 1.00 92.06 114 VAL A C 1
ATOM 875 O O . VAL A 1 114 ? -17.298 2.154 16.768 1.00 92.06 114 VAL A O 1
ATOM 878 N N . GLY A 1 115 ? -16.133 2.793 14.957 1.00 91.81 115 GLY A N 1
ATOM 879 C CA . GLY A 1 115 ? -15.078 3.484 15.699 1.00 91.81 115 GLY A CA 1
ATOM 880 C C . GLY A 1 115 ? -15.616 4.650 16.530 1.00 91.81 115 GLY A C 1
ATOM 881 O O . GLY A 1 115 ? -15.355 4.720 17.732 1.00 91.81 115 GLY A O 1
ATOM 882 N N . VAL A 1 116 ? -16.433 5.518 15.926 1.00 92.56 116 VAL A N 1
ATOM 883 C CA . VAL A 1 116 ? -17.061 6.657 16.617 1.00 92.56 116 VAL A CA 1
ATOM 884 C C . VAL A 1 116 ? -17.977 6.182 17.747 1.00 92.56 116 VAL A C 1
ATOM 886 O O . VAL A 1 116 ? -17.848 6.662 18.873 1.00 92.56 116 VAL A O 1
ATOM 889 N N . LEU A 1 117 ? -18.845 5.198 17.494 1.00 91.00 117 LEU A N 1
ATOM 890 C CA . LEU A 1 117 ? -19.731 4.631 18.520 1.00 91.00 117 LEU A CA 1
ATOM 891 C C . LEU A 1 117 ? -18.949 4.053 19.707 1.00 91.00 117 LEU A C 1
ATOM 893 O O . LEU A 1 117 ? -19.326 4.244 20.862 1.00 91.00 117 LEU A O 1
ATOM 897 N N . THR A 1 118 ? -17.827 3.386 19.436 1.00 88.56 118 THR A N 1
ATOM 898 C CA . THR A 1 118 ? -16.983 2.800 20.484 1.00 88.56 118 THR A CA 1
ATOM 899 C C . THR A 1 118 ? -16.327 3.871 21.358 1.00 88.56 118 THR A C 1
ATOM 901 O O . THR A 1 118 ? -16.258 3.710 22.578 1.00 88.56 118 THR A O 1
ATOM 904 N N . VAL A 1 119 ? -15.876 4.980 20.763 1.00 89.75 119 VAL A N 1
ATOM 905 C CA . VAL A 1 119 ? -15.320 6.117 21.515 1.00 89.75 119 VAL A CA 1
ATOM 906 C C . VAL A 1 119 ? -16.393 6.773 22.382 1.00 89.75 119 VAL A C 1
ATOM 908 O O . VAL A 1 119 ? -16.135 7.040 23.554 1.00 89.75 119 VAL A O 1
ATOM 911 N N . LEU A 1 120 ? -17.604 6.972 21.854 1.00 90.31 120 LEU A N 1
ATOM 912 C CA . LEU A 1 120 ? -18.720 7.543 22.614 1.00 90.31 120 LEU A CA 1
ATOM 913 C C . LEU A 1 120 ? -19.089 6.674 23.822 1.00 90.31 120 LEU A C 1
ATOM 915 O O . LEU A 1 120 ? -19.157 7.180 24.941 1.00 90.31 120 LEU A O 1
ATOM 919 N N . HIS A 1 121 ? -19.211 5.357 23.634 1.00 88.19 121 HIS A N 1
ATOM 920 C CA . HIS A 1 121 ? -19.458 4.426 24.738 1.00 88.19 121 HIS A CA 1
ATOM 921 C C . HIS A 1 121 ? -18.345 4.425 25.791 1.00 88.19 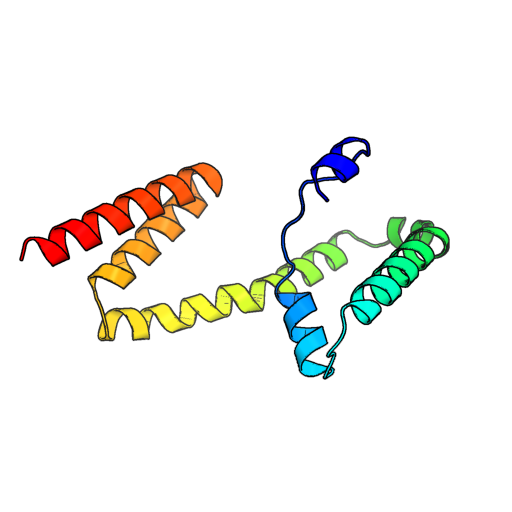121 HIS A C 1
ATOM 923 O O . HIS A 1 121 ? -18.618 4.188 26.966 1.00 88.19 121 HIS A O 1
ATOM 929 N N . ARG A 1 122 ? -17.093 4.679 25.393 1.00 85.88 122 ARG A N 1
ATOM 930 C CA . ARG A 1 122 ? -15.971 4.788 26.331 1.00 85.88 122 ARG A CA 1
ATOM 931 C C . ARG A 1 122 ? -16.004 6.088 27.135 1.00 85.88 122 ARG A C 1
ATOM 933 O O . ARG A 1 122 ? -15.557 6.073 28.269 1.00 85.88 122 ARG A O 1
ATOM 940 N N . MET A 1 123 ? -16.494 7.182 26.553 1.00 86.19 123 MET A N 1
ATOM 941 C CA . MET A 1 123 ? -16.581 8.493 27.212 1.00 86.19 123 MET A CA 1
ATOM 942 C C . MET A 1 123 ? -17.785 8.611 28.152 1.00 86.19 123 MET A C 1
ATOM 944 O O . MET A 1 123 ? -17.747 9.382 29.103 1.00 86.19 123 MET A O 1
ATOM 948 N N . GLN A 1 124 ? -18.861 7.868 27.885 1.00 82.56 124 GLN A N 1
ATOM 949 C CA . GLN A 1 124 ? -20.066 7.858 28.722 1.00 82.56 124 GLN A CA 1
ATOM 950 C C . GLN A 1 124 ? -19.951 6.967 29.971 1.00 82.56 124 GLN A C 1
ATOM 952 O O . GLN A 1 124 ? -20.893 6.922 30.761 1.00 82.56 124 GLN A O 1
ATOM 957 N N . LYS A 1 125 ? -18.840 6.246 30.139 1.00 56.94 125 LYS A N 1
ATOM 958 C CA . LYS A 1 125 ? -18.595 5.321 31.246 1.00 56.94 125 LYS A CA 1
ATOM 959 C C . LYS A 1 125 ? -17.435 5.808 32.101 1.00 56.94 125 LYS A C 1
ATOM 961 O O . LYS A 1 125 ? -17.551 5.674 33.336 1.00 56.94 125 LYS A O 1
#

Organism: NCBI:txid2018661

pLDDT: mean 86.9, std 6.05, range [56.94, 94.81]

Radius of gyration: 20.17 Å; chains: 1; bounding box: 39×33×57 Å

Secondary structure (DSSP, 8-state):
-HHHHTTSS-------HHHHHHHHHTT--STHHHHHHHHHHHHHHHHHHHHHHTS-HHHHHHHHHHHHHHHHHHHTTHHHHHHH-HHHHHHHHHHHHHHHHH-HHHHHHHHHHHHHHHHHHHH--

InterPro domains:
  IPR001902 SLC26A/SulP transporter [PTHR11814] (2-124)
  IPR011547 SLC26A/SulP transporter domain [PF00916] (2-95)

Sequence (125 aa):
METICSLFPCWPSSTALARTLVYEMAGTKTQLATIFSSILLLSVIFYIGPFIEVLPTCFLSCIIIVALKGMFMQLRKIPILWKCSKPDCVIFIVTFLATVIFDVVPGLSIGVAVGVLTVLHRMQK

Foldseek 3Di:
DVVVCVVDPDDDDDDDPVVVVVCVVVVPDDCVVVVVVVVVVVVCCVPVVVVVVPDDVVVVVVVVVVVCVVVVVVVVCLVVCCVVDVLVSVLVVQLVVLCVPPNDVRSVVVSVVSVVVSVVVVVVD